Protein AF-A0A0P0N6D9-F1 (afdb_monomer_lite)

Sequence (162 aa):
MKTRSRFYDIFMSLPGSTAKKMLGVTLGMSLPAAPYLVLLAALLVLQNGASRLPYIVLGTVSLWAWASTLGMYIGVKSKEPLTVMRLGNILLVATTVFPPVYYPVTLLPEGTRILAFLLPTVAASHLIAYGPAMYASVATASLLAWLAVCVLILTSIEFVEE

Radius of gyration: 17.95 Å; chains: 1; bounding box: 42×32×53 Å

Secondary structure (DSSP, 8-state):
-----HHHHHHHHSSS-HHHHHHHHHHHHHGGGHHHHHHHHHHHHHHH-GGGHHHHHHHHHHHHHHHHHHHHHHHHH-S-HHHHHHHHHHHHIIIIIIIIIIS-GGGS-GGGHHHHTTSHHHHHHHHHHHTTSSSHHHHHHHHHHHHHHHHHHHHHS-----

Structure (mmCIF, N/CA/C/O backbone):
data_AF-A0A0P0N6D9-F1
#
_entry.id   AF-A0A0P0N6D9-F1
#
loop_
_atom_site.group_PDB
_atom_site.id
_atom_site.type_symbol
_atom_site.label_atom_id
_atom_site.label_alt_id
_atom_site.label_comp_id
_atom_site.label_asym_id
_atom_site.label_entity_id
_atom_site.label_seq_id
_atom_site.pdbx_PDB_ins_code
_atom_site.Cartn_x
_atom_site.Cartn_y
_atom_site.Cartn_z
_atom_site.occupancy
_atom_site.B_iso_or_equiv
_atom_site.auth_seq_id
_atom_site.auth_comp_id
_atom_site.auth_asym_id
_atom_site.auth_atom_id
_atom_site.pdbx_PDB_model_num
ATOM 1 N N . MET A 1 1 ? -23.127 -21.433 20.775 1.00 41.38 1 MET A N 1
ATOM 2 C CA . MET A 1 1 ? -22.101 -20.624 21.473 1.00 41.38 1 MET A CA 1
ATOM 3 C C . MET A 1 1 ? -21.322 -19.828 20.438 1.00 41.38 1 MET A C 1
ATOM 5 O O . MET A 1 1 ? -20.654 -20.442 19.619 1.00 41.38 1 MET A O 1
ATOM 9 N N . LYS A 1 2 ? -21.431 -18.491 20.419 1.00 47.16 2 LYS A N 1
ATOM 10 C CA . LYS A 1 2 ? -20.521 -17.652 19.620 1.00 47.16 2 LYS A CA 1
ATOM 11 C C . LYS A 1 2 ? -19.142 -17.753 20.271 1.00 47.16 2 LYS A C 1
ATOM 13 O O . LYS A 1 2 ? -18.946 -17.217 21.356 1.00 47.16 2 LYS A O 1
ATOM 18 N N . THR A 1 3 ? -18.213 -18.474 19.658 1.00 49.69 3 THR A N 1
ATOM 19 C CA . THR A 1 3 ? -16.807 -18.519 20.073 1.00 49.69 3 THR A CA 1
ATOM 20 C C . THR A 1 3 ? -16.167 -17.159 19.805 1.00 49.69 3 THR A C 1
ATOM 22 O O . THR A 1 3 ? -15.511 -16.940 18.790 1.00 49.69 3 THR A O 1
ATOM 25 N N . ARG A 1 4 ? -16.399 -16.203 20.710 1.00 56.19 4 ARG A N 1
ATOM 26 C CA . ARG A 1 4 ? -15.581 -14.996 20.800 1.00 56.19 4 ARG A CA 1
ATOM 27 C C . ARG A 1 4 ? -14.183 -15.412 21.248 1.00 56.19 4 ARG A C 1
ATOM 29 O O . ARG A 1 4 ? -14.031 -16.252 22.134 1.00 56.19 4 ARG A O 1
ATOM 36 N N . SER A 1 5 ? -13.163 -14.863 20.599 1.00 66.00 5 SER A N 1
ATOM 37 C CA . SER A 1 5 ? -11.779 -15.101 21.001 1.00 66.00 5 SER A CA 1
ATOM 38 C C . SER A 1 5 ? -11.555 -14.514 22.395 1.00 66.00 5 SER A C 1
ATOM 40 O O . SER A 1 5 ? -11.774 -13.321 22.586 1.00 66.00 5 SER A O 1
ATOM 42 N N . ARG A 1 6 ? -11.071 -15.320 23.351 1.00 72.25 6 ARG A N 1
ATOM 43 C CA . ARG A 1 6 ? -10.732 -14.841 24.708 1.00 72.25 6 ARG A CA 1
ATOM 44 C C . ARG A 1 6 ? -9.729 -13.682 24.678 1.00 72.25 6 ARG A C 1
ATOM 46 O O . ARG A 1 6 ? -9.775 -12.807 25.531 1.00 72.25 6 ARG A O 1
ATOM 53 N N . PHE A 1 7 ? -8.865 -13.648 23.661 1.00 69.94 7 PHE A N 1
ATOM 54 C CA . PHE A 1 7 ? -7.937 -12.543 23.421 1.00 69.94 7 PHE A CA 1
ATOM 55 C C . PHE A 1 7 ? -8.657 -11.228 23.114 1.00 69.94 7 PHE A C 1
ATOM 57 O O . PHE A 1 7 ? -8.232 -10.185 23.592 1.00 69.94 7 PHE A O 1
ATOM 64 N N . TYR A 1 8 ? -9.750 -11.271 22.350 1.00 72.56 8 TYR A N 1
ATOM 65 C CA . TYR A 1 8 ? -10.535 -10.078 22.029 1.00 72.56 8 TYR A CA 1
ATOM 66 C C . TYR A 1 8 ? -11.210 -9.501 23.277 1.00 72.56 8 TYR A C 1
ATOM 68 O O . TYR A 1 8 ? -11.219 -8.287 23.456 1.00 72.56 8 TYR A O 1
ATOM 76 N N . ASP A 1 9 ? -11.720 -10.361 24.162 1.00 74.50 9 ASP A N 1
ATOM 77 C CA . ASP A 1 9 ? -12.361 -9.918 25.403 1.00 74.50 9 ASP A CA 1
ATOM 78 C C . ASP A 1 9 ? -11.346 -9.291 26.374 1.00 74.50 9 ASP A C 1
ATOM 80 O O . ASP A 1 9 ? -11.606 -8.220 26.922 1.00 74.50 9 ASP A O 1
ATOM 84 N N . ILE A 1 10 ? -10.148 -9.878 26.501 1.00 78.69 10 ILE A N 1
ATOM 85 C CA . ILE A 1 10 ? -9.037 -9.274 27.259 1.00 78.69 10 ILE A CA 1
ATOM 86 C C . ILE A 1 10 ? -8.653 -7.920 26.650 1.00 78.69 10 ILE A C 1
ATOM 88 O O . ILE A 1 10 ? -8.523 -6.928 27.364 1.00 78.69 10 ILE A O 1
ATOM 92 N N . PHE A 1 11 ? -8.519 -7.848 25.326 1.00 73.69 11 PHE A N 1
ATOM 93 C CA . PHE A 1 11 ? -8.098 -6.630 24.640 1.00 73.69 11 PHE A CA 1
ATOM 94 C C . PHE A 1 11 ? -9.120 -5.493 24.763 1.00 73.69 11 PHE A C 1
ATOM 96 O O . PHE A 1 11 ? -8.748 -4.332 24.931 1.00 73.69 11 PHE A O 1
ATOM 103 N N .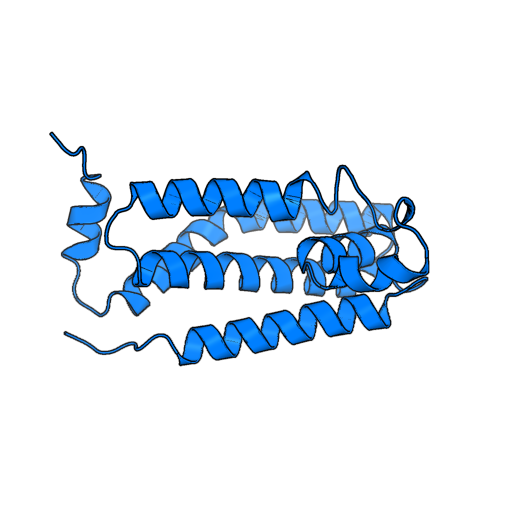 MET A 1 12 ? -10.413 -5.821 24.729 1.00 73.75 12 MET A N 1
ATOM 104 C CA . MET A 1 12 ? -11.476 -4.838 24.931 1.00 73.75 12 MET A CA 1
ATOM 105 C C . MET A 1 12 ? -11.566 -4.359 26.379 1.00 73.75 12 MET A C 1
ATOM 107 O O . MET A 1 12 ? -11.890 -3.191 26.578 1.00 73.75 12 MET A O 1
ATOM 111 N N . SER A 1 13 ? -11.197 -5.196 27.355 1.00 78.81 13 SER A N 1
ATOM 112 C CA . SER A 1 13 ? -11.148 -4.818 28.775 1.00 78.81 13 SER A CA 1
ATOM 113 C C . SER A 1 13 ? -9.989 -3.892 29.161 1.00 78.81 13 SER A C 1
ATOM 115 O O . SER A 1 13 ? -10.014 -3.317 30.246 1.00 78.81 13 SER A O 1
ATOM 117 N N . LEU A 1 14 ? -8.979 -3.722 28.296 1.00 79.31 14 LEU A N 1
ATOM 118 C CA . LEU A 1 14 ? -7.885 -2.782 28.555 1.00 79.31 14 LEU A CA 1
ATOM 119 C C . LEU A 1 14 ? -8.410 -1.335 28.609 1.00 79.31 14 LEU A C 1
ATOM 121 O O . LEU A 1 14 ? -9.362 -1.008 27.904 1.00 79.31 14 LEU A O 1
ATOM 125 N N . PRO A 1 15 ? -7.806 -0.438 29.398 1.00 75.19 15 PRO A N 1
ATOM 126 C CA . PRO A 1 15 ? -8.192 0.970 29.407 1.00 75.19 15 PRO A CA 1
ATOM 127 C C . PRO A 1 15 ? -7.835 1.667 28.082 1.00 75.19 15 PRO A C 1
ATOM 129 O O . PRO A 1 15 ? -6.891 1.278 27.389 1.00 75.19 15 PRO A O 1
ATOM 132 N N . GLY A 1 16 ? -8.584 2.716 27.736 1.00 74.31 16 GLY A N 1
ATOM 133 C CA . GLY A 1 16 ? -8.328 3.574 26.576 1.00 74.31 16 GLY A CA 1
ATOM 134 C C . GLY A 1 16 ? -9.213 3.300 25.356 1.00 74.31 16 GLY A C 1
ATOM 135 O O . GLY A 1 16 ? -9.890 2.272 25.250 1.00 74.31 16 GLY A O 1
ATOM 136 N N . SER A 1 17 ? -9.189 4.245 24.412 1.00 80.56 17 SER A N 1
ATOM 137 C CA . SER A 1 17 ? -10.077 4.233 23.249 1.00 80.56 17 SER A CA 1
ATOM 138 C C . SER A 1 17 ? -9.810 3.056 22.306 1.00 80.56 17 SER A C 1
ATOM 140 O O . SER A 1 17 ? -8.670 2.628 22.085 1.00 80.56 17 SER A O 1
ATOM 142 N N . THR A 1 18 ? -10.879 2.543 21.694 1.00 79.19 18 THR A N 1
ATOM 143 C CA . THR A 1 18 ? -10.830 1.451 20.706 1.00 79.19 18 THR A CA 1
ATOM 144 C C . THR A 1 18 ? -9.864 1.755 19.558 1.00 79.19 18 THR A C 1
ATOM 146 O O . THR A 1 18 ? -9.165 0.862 19.081 1.00 79.19 18 THR A O 1
ATOM 149 N N . ALA A 1 19 ? -9.756 3.021 19.154 1.00 77.94 19 ALA A N 1
ATOM 150 C CA . ALA A 1 19 ? -8.833 3.456 18.114 1.00 77.94 19 ALA A CA 1
ATOM 151 C C . ALA A 1 19 ? -7.355 3.332 18.539 1.00 77.94 19 ALA A C 1
ATOM 153 O O . ALA A 1 19 ? -6.556 2.777 17.785 1.00 77.94 19 ALA A O 1
ATOM 154 N N . LYS A 1 20 ? -6.988 3.752 19.764 1.00 81.12 20 LYS A N 1
ATOM 155 C CA . LYS A 1 20 ? -5.619 3.587 20.305 1.00 81.12 20 LYS A CA 1
ATOM 156 C C . LYS A 1 20 ? -5.229 2.109 20.381 1.00 81.12 20 LYS A C 1
ATOM 158 O O . LYS A 1 20 ? -4.136 1.723 19.969 1.00 81.12 20 LYS A O 1
ATOM 163 N N . LYS A 1 21 ? -6.161 1.276 20.851 1.00 82.94 21 LYS A N 1
ATOM 164 C CA . LYS A 1 21 ? -6.019 -0.183 20.917 1.00 82.94 21 LYS A CA 1
ATOM 165 C C . LYS A 1 21 ? -5.742 -0.781 19.533 1.00 82.94 21 LYS A C 1
ATOM 167 O O . LYS A 1 21 ? -4.757 -1.496 19.36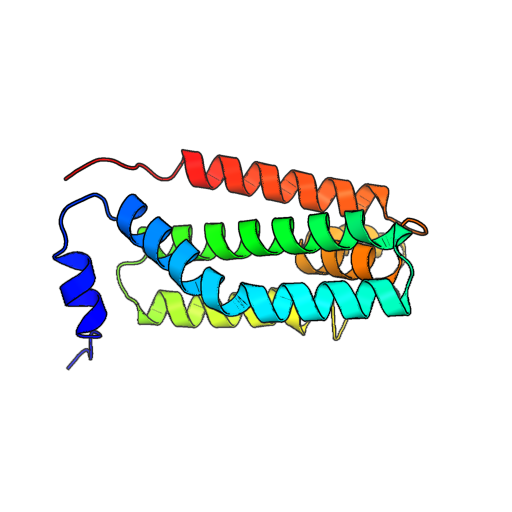1 1.00 82.94 21 LYS A O 1
ATOM 172 N N . MET A 1 22 ? -6.566 -0.461 18.535 1.00 82.12 22 MET A N 1
ATOM 173 C CA . MET A 1 22 ? -6.426 -0.999 17.175 1.00 82.12 22 MET A CA 1
ATOM 174 C C . MET A 1 22 ? -5.164 -0.509 16.457 1.00 82.12 22 MET A C 1
ATOM 176 O O . MET A 1 22 ? -4.548 -1.280 15.720 1.00 82.12 22 MET A O 1
ATOM 180 N N . LEU A 1 23 ? -4.730 0.728 16.708 1.00 84.62 23 LEU A N 1
ATOM 181 C CA . LEU A 1 23 ? -3.451 1.241 16.215 1.00 84.62 23 LEU A CA 1
ATOM 182 C C . LEU A 1 23 ? -2.293 0.393 16.760 1.00 84.62 23 LEU A C 1
ATOM 184 O O . LEU A 1 23 ? -1.460 -0.083 15.988 1.00 84.62 23 LEU A O 1
ATOM 188 N N . GLY A 1 24 ? -2.290 0.126 18.070 1.00 84.31 24 GLY A N 1
ATOM 189 C CA . GLY A 1 24 ? -1.299 -0.740 18.711 1.00 84.31 24 GLY A CA 1
ATOM 190 C C . GLY A 1 24 ? -1.264 -2.151 18.117 1.00 84.31 24 GLY A C 1
ATOM 191 O O . GLY A 1 24 ? -0.184 -2.660 17.821 1.00 84.31 24 GLY A O 1
ATOM 192 N N . VAL A 1 25 ? -2.430 -2.759 17.863 1.00 84.25 25 VAL A N 1
ATOM 193 C CA . VAL A 1 25 ? -2.515 -4.064 17.175 1.00 84.25 25 VAL A CA 1
ATOM 194 C C . VAL A 1 25 ? -1.916 -3.988 15.779 1.00 84.25 25 VAL A C 1
ATOM 196 O O . VAL A 1 25 ? -1.124 -4.847 15.408 1.00 84.25 25 VAL A O 1
ATOM 199 N N . THR A 1 26 ? -2.276 -2.966 15.010 1.00 85.75 26 THR A N 1
ATOM 200 C CA . THR A 1 26 ? -1.860 -2.830 13.611 1.00 85.75 26 THR A CA 1
ATOM 201 C C . THR A 1 26 ? -0.342 -2.677 13.497 1.00 85.75 26 THR A C 1
ATOM 203 O O . THR A 1 26 ? 0.296 -3.369 12.700 1.00 85.75 26 THR A O 1
ATOM 206 N N . LEU A 1 27 ? 0.266 -1.848 14.352 1.00 86.38 27 LEU A N 1
ATOM 207 C CA . LEU A 1 27 ? 1.724 -1.718 14.438 1.00 86.38 27 LEU A CA 1
ATOM 208 C C . LEU A 1 27 ? 2.381 -3.011 14.936 1.00 86.38 27 LEU A C 1
ATOM 210 O O . LEU A 1 27 ? 3.350 -3.482 14.339 1.00 86.38 27 LEU A O 1
ATOM 214 N N . GLY A 1 28 ? 1.832 -3.613 15.993 1.00 86.62 28 GLY A N 1
ATOM 215 C CA . GLY A 1 28 ? 2.359 -4.838 16.592 1.00 86.62 28 GLY A CA 1
ATOM 216 C C . GLY A 1 28 ? 2.329 -6.034 15.641 1.00 86.62 28 GLY A C 1
ATOM 217 O O . GLY A 1 28 ? 3.280 -6.806 15.603 1.00 86.62 28 GLY A O 1
ATOM 218 N N . MET A 1 29 ? 1.284 -6.160 14.820 1.00 84.50 29 MET A N 1
ATOM 219 C CA . MET A 1 29 ? 1.181 -7.198 13.788 1.00 84.50 29 MET A CA 1
ATOM 220 C C . MET A 1 29 ? 2.079 -6.926 12.576 1.00 84.50 29 MET A C 1
ATOM 222 O O . MET A 1 29 ? 2.447 -7.864 11.874 1.00 84.50 29 MET A O 1
ATOM 226 N N . SER A 1 30 ? 2.460 -5.669 12.339 1.00 86.50 30 SER A N 1
ATOM 227 C CA . SER A 1 30 ? 3.358 -5.296 11.239 1.00 86.50 30 SER A CA 1
ATOM 228 C C . SER A 1 30 ? 4.830 -5.561 11.564 1.00 86.50 30 SER A C 1
ATOM 230 O O . SER A 1 30 ? 5.611 -5.863 10.664 1.00 86.50 30 SER A O 1
ATOM 232 N N . LEU A 1 31 ? 5.226 -5.479 12.840 1.00 88.69 31 LEU A N 1
ATOM 233 C CA . LEU A 1 31 ? 6.623 -5.621 13.267 1.00 88.69 31 LEU A CA 1
ATOM 234 C C . LEU A 1 31 ? 7.272 -6.952 12.834 1.00 88.69 31 LEU A C 1
ATOM 236 O O . LEU A 1 31 ? 8.374 -6.916 12.282 1.00 88.69 31 LEU A O 1
ATOM 240 N N . PRO A 1 32 ? 6.610 -8.118 12.996 1.00 90.31 32 PRO A N 1
ATOM 241 C CA . PRO A 1 32 ? 7.153 -9.397 12.544 1.00 90.31 32 PRO A CA 1
ATOM 242 C C . PRO A 1 32 ? 7.374 -9.474 11.030 1.00 90.31 32 PRO A C 1
ATOM 244 O O . PRO A 1 32 ? 8.180 -10.283 10.586 1.00 90.31 32 PRO A O 1
ATOM 247 N N . ALA A 1 33 ? 6.693 -8.642 10.231 1.00 87.31 33 ALA A N 1
ATOM 248 C CA . ALA A 1 33 ? 6.878 -8.600 8.782 1.00 87.31 33 ALA A CA 1
ATOM 249 C C . ALA A 1 33 ? 8.165 -7.859 8.367 1.00 87.31 33 ALA A C 1
ATOM 251 O O . ALA A 1 33 ? 8.665 -8.072 7.262 1.00 87.31 33 ALA A O 1
ATOM 252 N N . ALA A 1 34 ? 8.731 -7.013 9.238 1.00 88.56 34 ALA A N 1
ATOM 253 C CA . ALA A 1 34 ? 9.858 -6.145 8.899 1.00 88.56 34 ALA A CA 1
ATOM 254 C C . ALA A 1 34 ? 11.110 -6.893 8.387 1.00 88.56 34 ALA A C 1
ATOM 256 O O . ALA A 1 34 ? 11.638 -6.480 7.354 1.00 88.56 34 ALA A O 1
ATOM 257 N N . PRO A 1 35 ? 11.575 -8.005 8.998 1.00 92.94 35 PRO A N 1
ATOM 258 C CA . PRO A 1 35 ? 12.734 -8.744 8.489 1.00 92.94 35 PRO A CA 1
ATOM 259 C C . PRO A 1 35 ? 12.515 -9.276 7.068 1.00 92.94 35 PRO A C 1
ATOM 261 O O . PRO A 1 35 ? 13.411 -9.208 6.228 1.00 92.94 35 PRO A O 1
ATOM 264 N N . TYR A 1 36 ? 11.301 -9.753 6.778 1.00 92.38 36 TYR A N 1
ATOM 265 C CA . TYR A 1 36 ? 10.928 -10.248 5.453 1.00 92.38 36 TYR A CA 1
ATOM 266 C C . TYR A 1 36 ? 10.887 -9.121 4.421 1.00 92.38 36 TYR A C 1
ATOM 268 O O . TYR A 1 36 ? 11.344 -9.309 3.296 1.00 92.38 36 TYR A O 1
ATOM 276 N N . LEU A 1 37 ? 10.393 -7.939 4.805 1.00 91.00 37 LEU A N 1
ATOM 277 C CA . LEU A 1 37 ? 10.391 -6.756 3.943 1.00 91.00 37 LEU A CA 1
ATOM 278 C C . LEU A 1 37 ? 11.809 -6.273 3.632 1.00 91.00 37 LEU A C 1
ATOM 280 O O . LEU A 1 37 ? 12.091 -5.945 2.483 1.00 91.00 37 LEU A O 1
ATOM 284 N N . VAL A 1 38 ? 12.708 -6.268 4.621 1.00 93.06 38 VAL A N 1
ATOM 285 C CA . VAL A 1 38 ? 14.120 -5.907 4.416 1.00 93.06 38 VAL A CA 1
ATOM 286 C C . VAL A 1 38 ? 14.783 -6.878 3.444 1.00 93.06 38 VAL A C 1
ATOM 288 O O . VAL A 1 38 ? 15.426 -6.444 2.489 1.00 93.06 38 VAL A O 1
ATOM 291 N N . LEU A 1 39 ? 14.586 -8.184 3.642 1.00 95.38 39 LEU A N 1
ATOM 292 C CA . LEU A 1 39 ? 15.125 -9.204 2.746 1.00 95.38 39 LEU A CA 1
ATOM 293 C C . LEU A 1 39 ? 14.568 -9.059 1.323 1.00 95.38 39 LEU A C 1
ATOM 295 O O . LEU A 1 39 ? 15.332 -9.062 0.361 1.00 95.38 39 LEU A O 1
ATOM 299 N N . LEU A 1 40 ? 13.252 -8.886 1.181 1.00 92.12 40 LEU A N 1
ATOM 300 C CA . LEU A 1 40 ? 12.603 -8.698 -0.116 1.00 92.12 40 LEU A CA 1
ATOM 301 C C . LEU A 1 40 ? 13.117 -7.442 -0.830 1.00 92.12 40 LEU A C 1
ATOM 303 O O . LEU A 1 40 ? 13.449 -7.499 -2.012 1.00 92.12 40 LEU A O 1
ATOM 307 N N . ALA A 1 41 ? 13.222 -6.319 -0.118 1.00 92.00 41 ALA A N 1
ATOM 308 C CA . ALA A 1 41 ? 13.752 -5.079 -0.670 1.00 92.00 41 ALA A CA 1
ATOM 309 C C . ALA A 1 41 ? 15.207 -5.249 -1.130 1.00 92.00 41 ALA A C 1
ATOM 311 O O . ALA A 1 41 ? 15.551 -4.810 -2.228 1.00 92.00 41 ALA A O 1
ATOM 312 N N . ALA A 1 42 ? 16.041 -5.937 -0.343 1.00 94.00 42 ALA A N 1
ATOM 313 C CA . ALA A 1 42 ? 17.419 -6.237 -0.715 1.00 94.00 42 ALA A CA 1
ATOM 314 C C . ALA A 1 42 ? 17.491 -7.086 -1.993 1.00 94.00 42 ALA A C 1
ATOM 316 O O . ALA A 1 42 ? 18.230 -6.739 -2.912 1.00 94.00 42 ALA A O 1
ATOM 317 N N . LEU A 1 43 ? 16.683 -8.147 -2.100 1.00 94.25 43 LEU A N 1
ATOM 318 C CA . LEU A 1 43 ? 16.628 -8.993 -3.297 1.00 94.25 43 LEU A CA 1
ATOM 319 C C . LEU A 1 43 ? 16.194 -8.209 -4.541 1.00 94.25 43 LEU A C 1
ATOM 321 O O . LEU A 1 43 ? 16.814 -8.331 -5.597 1.00 94.25 43 LEU A O 1
ATOM 325 N N . LEU A 1 44 ? 15.170 -7.362 -4.417 1.00 91.12 44 LEU A N 1
ATOM 326 C CA . LEU A 1 44 ? 14.686 -6.537 -5.525 1.00 91.12 44 LEU A CA 1
ATOM 327 C C . LEU A 1 44 ? 15.729 -5.510 -5.979 1.00 91.12 44 LEU A C 1
ATOM 329 O O . LEU A 1 44 ? 15.869 -5.285 -7.183 1.00 91.12 44 LEU A O 1
ATOM 333 N N . VAL A 1 45 ? 16.476 -4.917 -5.043 1.00 93.00 45 VAL A N 1
ATOM 334 C CA . VAL A 1 45 ? 17.584 -3.996 -5.340 1.00 93.00 45 VAL A CA 1
ATOM 335 C C . VAL A 1 45 ? 18.753 -4.726 -5.998 1.00 93.00 45 VAL A C 1
ATOM 337 O O . VAL A 1 45 ? 19.307 -4.213 -6.967 1.00 93.00 45 VAL A O 1
ATOM 340 N N . LEU A 1 46 ? 19.114 -5.921 -5.528 1.00 94.00 46 LEU A N 1
ATOM 341 C CA . LEU A 1 46 ? 20.171 -6.730 -6.142 1.00 94.00 46 LEU A CA 1
ATOM 342 C C . LEU A 1 46 ? 19.818 -7.128 -7.579 1.00 94.00 46 LEU A C 1
ATOM 344 O O . LEU A 1 46 ? 20.678 -7.093 -8.453 1.00 94.00 46 LEU A O 1
ATOM 348 N N . GLN A 1 47 ? 18.554 -7.467 -7.833 1.00 90.50 47 GLN A N 1
ATOM 349 C CA . GLN A 1 47 ? 18.093 -7.868 -9.160 1.00 90.50 47 GLN A CA 1
ATOM 350 C C . GLN A 1 47 ? 17.978 -6.686 -10.133 1.00 90.50 47 GLN A C 1
ATOM 352 O O . GLN A 1 47 ? 18.254 -6.836 -11.320 1.00 90.50 47 GLN A O 1
ATOM 357 N N . ASN A 1 48 ? 17.531 -5.524 -9.654 1.00 87.19 48 ASN A N 1
ATOM 358 C CA . ASN A 1 48 ? 17.090 -4.434 -10.526 1.00 87.19 48 ASN A CA 1
ATOM 359 C C . ASN A 1 48 ? 17.896 -3.131 -10.396 1.00 87.19 48 ASN A C 1
ATOM 361 O O . ASN A 1 48 ? 17.621 -2.167 -11.113 1.00 87.19 48 ASN A O 1
ATOM 365 N N . GLY A 1 49 ? 18.870 -3.094 -9.489 1.00 88.94 49 GLY A N 1
ATOM 366 C CA . GLY A 1 49 ? 19.700 -1.934 -9.186 1.00 88.94 49 GLY A CA 1
ATOM 367 C C . GLY A 1 49 ? 19.129 -1.022 -8.094 1.00 88.94 49 GLY A C 1
ATOM 368 O O . GLY A 1 49 ? 17.919 -0.923 -7.872 1.00 88.94 49 GLY A O 1
ATOM 369 N N . ALA A 1 50 ? 20.028 -0.287 -7.432 1.00 89.69 50 ALA A N 1
ATOM 370 C CA . ALA A 1 50 ? 19.696 0.651 -6.352 1.00 89.69 50 ALA A CA 1
ATOM 371 C C . ALA A 1 50 ? 18.803 1.823 -6.797 1.00 89.69 50 ALA A C 1
ATOM 373 O O . ALA A 1 50 ? 18.104 2.410 -5.974 1.00 89.69 50 ALA A O 1
ATOM 374 N N . SER A 1 51 ? 18.752 2.123 -8.098 1.00 88.31 51 SER A N 1
ATOM 375 C CA . SER A 1 51 ? 17.848 3.130 -8.668 1.00 88.31 51 SER A CA 1
ATOM 376 C C . SER A 1 51 ? 16.365 2.811 -8.442 1.00 88.31 51 SER A C 1
ATOM 378 O O . SER A 1 51 ? 15.538 3.719 -8.496 1.00 88.31 51 SER A O 1
ATOM 380 N N . ARG A 1 52 ? 16.011 1.549 -8.147 1.00 86.88 52 ARG A N 1
ATOM 381 C CA . ARG A 1 52 ? 14.628 1.146 -7.841 1.00 86.88 52 ARG A CA 1
ATOM 382 C C . ARG A 1 52 ? 14.223 1.302 -6.381 1.00 86.88 52 ARG A C 1
ATOM 384 O O . ARG A 1 52 ? 13.037 1.184 -6.075 1.00 86.88 52 ARG A O 1
ATOM 391 N N . LEU A 1 53 ? 15.165 1.602 -5.489 1.00 91.06 53 LEU A N 1
ATOM 392 C CA . LEU A 1 53 ? 14.896 1.728 -4.059 1.00 91.06 53 LEU A CA 1
ATOM 393 C C . LEU A 1 53 ? 13.753 2.715 -3.736 1.00 91.06 53 LEU A C 1
ATOM 395 O O . LEU A 1 53 ? 12.881 2.335 -2.955 1.00 91.06 53 LEU A O 1
ATOM 399 N N . PRO A 1 54 ? 13.657 3.914 -4.353 1.00 91.44 54 PRO A N 1
ATOM 400 C CA . PRO A 1 54 ? 12.563 4.844 -4.064 1.00 91.44 54 PRO A CA 1
ATOM 401 C C . PRO A 1 54 ? 11.180 4.261 -4.376 1.00 91.44 54 PRO A C 1
ATOM 403 O O . PRO A 1 54 ? 10.244 4.453 -3.605 1.00 91.44 54 PRO A O 1
ATOM 406 N N . TYR A 1 55 ? 11.051 3.502 -5.468 1.00 91.88 55 TYR A N 1
ATOM 407 C CA . TYR A 1 55 ? 9.788 2.877 -5.870 1.00 91.88 55 TYR A CA 1
ATOM 408 C C . TYR A 1 55 ? 9.407 1.708 -4.963 1.00 91.88 55 TYR A C 1
ATOM 410 O O . TYR A 1 55 ? 8.233 1.547 -4.635 1.00 91.88 55 TYR A O 1
ATOM 418 N N . ILE A 1 56 ? 10.395 0.926 -4.517 1.00 92.38 56 ILE A N 1
ATOM 419 C CA . ILE A 1 56 ? 10.193 -0.158 -3.548 1.00 92.38 56 ILE A CA 1
ATOM 420 C C . ILE A 1 56 ? 9.700 0.413 -2.220 1.00 92.38 56 ILE A C 1
ATOM 422 O O . ILE A 1 56 ? 8.706 -0.070 -1.678 1.00 92.38 56 ILE A O 1
ATOM 426 N N . VAL A 1 57 ? 10.355 1.464 -1.721 1.00 93.12 57 VAL A N 1
ATOM 427 C CA . VAL A 1 57 ? 9.966 2.132 -0.475 1.00 93.12 57 VAL A CA 1
ATOM 428 C C . VAL A 1 57 ? 8.572 2.740 -0.612 1.00 93.12 57 VAL A C 1
ATOM 430 O O . VAL A 1 57 ? 7.704 2.442 0.204 1.00 93.12 57 VAL A O 1
ATOM 433 N N . LEU A 1 58 ? 8.322 3.524 -1.666 1.00 93.31 58 LEU A N 1
ATOM 434 C CA . LEU A 1 58 ? 7.025 4.162 -1.890 1.00 93.31 58 LEU A CA 1
ATOM 435 C C . LEU A 1 58 ? 5.896 3.133 -2.009 1.00 93.31 58 LEU A C 1
ATOM 437 O O . LEU A 1 58 ? 4.874 3.272 -1.340 1.00 93.31 58 LEU A O 1
ATOM 441 N N . GLY A 1 59 ? 6.077 2.097 -2.831 1.00 92.88 59 GLY A N 1
ATOM 442 C CA . GLY A 1 59 ? 5.089 1.038 -3.019 1.00 92.88 59 GLY A CA 1
ATOM 443 C C . GLY A 1 59 ? 4.796 0.300 -1.716 1.00 92.88 59 GLY A C 1
ATOM 444 O O . GLY A 1 59 ? 3.637 0.171 -1.329 1.00 92.88 59 GLY A O 1
ATOM 445 N N . THR A 1 60 ? 5.839 -0.108 -0.992 1.00 92.12 60 THR A N 1
ATOM 446 C CA . THR A 1 60 ? 5.695 -0.849 0.271 1.00 92.12 60 THR A CA 1
ATOM 447 C C . THR A 1 60 ? 4.999 -0.012 1.340 1.00 92.12 60 THR A C 1
ATOM 449 O O . THR A 1 60 ? 4.031 -0.476 1.939 1.00 92.12 60 THR A O 1
ATOM 452 N N . VAL A 1 61 ? 5.436 1.234 1.555 1.00 92.56 61 VAL A N 1
ATOM 453 C CA . VAL A 1 61 ? 4.841 2.133 2.558 1.00 92.56 61 VAL A CA 1
ATOM 454 C C . VAL A 1 61 ? 3.390 2.455 2.210 1.00 92.56 61 VAL A C 1
ATOM 456 O O . VAL A 1 61 ? 2.537 2.430 3.094 1.00 92.56 61 VAL A O 1
ATOM 459 N N . SER A 1 62 ? 3.086 2.696 0.932 1.00 93.44 62 SER A N 1
ATOM 460 C CA . SER A 1 62 ? 1.720 3.003 0.489 1.00 93.44 62 SER A CA 1
ATOM 461 C C . SER A 1 62 ? 0.774 1.823 0.688 1.00 93.44 62 SER A C 1
ATOM 463 O O . SER A 1 62 ? -0.323 1.999 1.214 1.00 93.44 62 SER A O 1
ATOM 465 N N . LEU A 1 63 ? 1.202 0.610 0.322 1.00 92.44 63 LEU A N 1
ATOM 466 C CA . LEU A 1 63 ? 0.403 -0.599 0.529 1.00 92.44 63 LEU A CA 1
ATOM 467 C C . LEU A 1 63 ? 0.225 -0.925 2.007 1.00 92.44 63 LEU A C 1
ATOM 469 O O . LEU A 1 63 ? -0.874 -1.291 2.420 1.00 92.44 63 LEU A O 1
ATOM 473 N N . TRP A 1 64 ? 1.284 -0.768 2.801 1.00 92.06 64 TRP A N 1
ATOM 474 C CA . TRP A 1 64 ? 1.216 -0.961 4.240 1.00 92.06 64 TRP A CA 1
ATOM 475 C C . TRP A 1 64 ? 0.234 0.018 4.886 1.00 92.06 64 TRP A C 1
ATOM 477 O O . TRP A 1 64 ? -0.641 -0.418 5.632 1.00 92.06 64 TRP A O 1
ATOM 487 N N . ALA A 1 65 ? 0.329 1.310 4.564 1.00 92.44 65 ALA A N 1
ATOM 488 C CA . ALA A 1 65 ? -0.574 2.333 5.081 1.00 92.44 65 ALA A CA 1
ATOM 489 C C . ALA A 1 65 ? -2.025 2.057 4.663 1.00 92.44 65 ALA A C 1
ATOM 491 O O . ALA A 1 65 ? -2.919 2.086 5.503 1.00 92.44 65 ALA A O 1
ATOM 492 N N . TRP A 1 66 ? -2.256 1.709 3.396 1.00 92.25 66 TRP A N 1
ATOM 493 C CA . TRP A 1 66 ? -3.587 1.378 2.891 1.00 92.25 66 TRP A CA 1
ATOM 494 C C . TRP A 1 66 ? -4.200 0.163 3.593 1.00 92.25 66 TRP A C 1
ATOM 496 O O . TRP A 1 66 ? -5.310 0.253 4.120 1.00 92.25 66 TRP A O 1
ATOM 506 N N . ALA A 1 67 ? -3.473 -0.954 3.663 1.00 89.38 67 ALA A N 1
ATOM 507 C CA . ALA A 1 67 ? -3.960 -2.173 4.302 1.00 89.38 67 ALA A CA 1
ATOM 508 C C . ALA A 1 67 ? -4.191 -1.972 5.808 1.00 89.38 67 ALA A C 1
ATOM 510 O O . ALA A 1 67 ? -5.210 -2.411 6.344 1.00 89.38 67 ALA A O 1
ATOM 511 N N . SER A 1 68 ? -3.276 -1.263 6.473 1.00 89.69 68 SER A N 1
ATOM 512 C CA . SER A 1 68 ? -3.352 -0.937 7.900 1.00 89.69 68 SER A CA 1
ATOM 513 C C . SER A 1 68 ? -4.552 -0.052 8.213 1.00 89.69 68 SER A C 1
ATOM 515 O O . SER A 1 68 ? -5.348 -0.381 9.089 1.00 89.69 68 SER A O 1
ATOM 517 N N . THR A 1 69 ? -4.733 1.041 7.470 1.00 90.44 69 THR A N 1
ATOM 518 C CA . THR A 1 69 ? -5.846 1.971 7.681 1.00 90.44 69 THR A CA 1
ATOM 519 C C . THR A 1 69 ? -7.186 1.315 7.379 1.00 90.44 69 THR A C 1
ATOM 521 O O . THR A 1 69 ? -8.133 1.489 8.143 1.00 90.44 69 THR A O 1
ATOM 524 N N . LEU A 1 70 ? -7.277 0.515 6.314 1.00 88.31 70 LEU A N 1
ATOM 525 C CA . LEU A 1 70 ? -8.505 -0.200 5.973 1.00 88.31 70 LEU A CA 1
ATOM 526 C C . LEU A 1 70 ? -8.853 -1.257 7.030 1.00 88.31 70 LEU A C 1
ATOM 528 O O . LEU A 1 70 ? -9.996 -1.321 7.486 1.00 88.31 70 LEU A O 1
ATOM 532 N N . GLY A 1 71 ? -7.867 -2.045 7.466 1.00 85.56 71 GLY A N 1
ATOM 533 C CA . GLY A 1 71 ? -8.032 -3.022 8.541 1.00 85.56 71 GLY A CA 1
ATOM 534 C C . GLY A 1 71 ? -8.454 -2.366 9.856 1.00 85.56 71 GLY A C 1
ATOM 535 O O . GLY A 1 71 ? -9.402 -2.824 10.497 1.00 85.56 71 GLY A O 1
ATOM 536 N N . MET A 1 72 ? -7.818 -1.249 10.218 1.00 86.38 72 MET A N 1
ATOM 537 C CA . MET A 1 72 ? -8.165 -0.467 11.404 1.00 86.38 72 MET A CA 1
ATOM 538 C C . MET A 1 72 ? -9.581 0.108 11.305 1.00 86.38 72 MET A C 1
ATOM 540 O O . MET A 1 72 ? -10.357 -0.025 12.246 1.00 86.38 72 MET A O 1
ATOM 544 N N . TYR A 1 73 ? -9.954 0.689 10.165 1.00 87.06 73 TYR A N 1
ATOM 545 C CA . TYR A 1 73 ? -11.285 1.253 9.941 1.00 87.06 73 TYR A CA 1
ATOM 546 C C . TYR A 1 73 ? -12.387 0.195 10.086 1.00 87.06 73 TYR A C 1
ATOM 548 O O . TYR A 1 73 ? -13.353 0.391 10.830 1.00 87.06 73 TYR A O 1
ATOM 556 N N . ILE A 1 74 ? -12.216 -0.961 9.436 1.00 84.75 74 ILE A N 1
ATOM 557 C CA . ILE A 1 74 ? -13.159 -2.082 9.537 1.00 84.75 74 ILE A CA 1
ATOM 558 C C . ILE A 1 74 ? -13.205 -2.608 10.976 1.00 84.75 74 ILE A C 1
ATOM 560 O O . ILE A 1 74 ? -14.294 -2.882 11.481 1.00 84.75 74 ILE A O 1
ATOM 564 N N . GLY A 1 75 ? -12.053 -2.717 11.645 1.00 81.25 75 GLY A N 1
ATOM 565 C CA . GLY A 1 75 ? -11.938 -3.194 13.024 1.00 81.25 75 GLY A CA 1
ATOM 566 C C . GLY A 1 75 ? -12.580 -2.269 14.059 1.00 81.25 75 GLY A C 1
ATOM 567 O O . GLY A 1 75 ? -13.194 -2.755 15.004 1.00 81.25 75 GLY A O 1
ATOM 568 N N . VAL A 1 76 ? -12.494 -0.949 13.870 1.00 82.62 76 VAL A N 1
ATOM 569 C CA . VAL A 1 76 ? -13.138 0.045 14.744 1.00 82.62 76 VAL A CA 1
ATOM 570 C C . VAL A 1 76 ? -14.655 0.065 14.534 1.00 82.62 76 VAL A C 1
ATOM 572 O O . VAL A 1 76 ? -15.407 0.168 15.501 1.00 82.62 76 VAL A O 1
ATOM 575 N N . LYS A 1 77 ? -15.135 -0.043 13.288 1.00 81.88 77 LYS A N 1
ATOM 576 C CA . LYS A 1 77 ? -16.575 0.043 12.977 1.00 81.88 77 LYS A CA 1
ATOM 577 C C . LYS A 1 77 ? -17.327 -1.283 13.138 1.00 81.88 77 LYS A C 1
ATOM 579 O O . LYS A 1 77 ? -18.535 -1.268 13.377 1.00 81.88 77 LYS A O 1
ATOM 584 N N . SER A 1 78 ? -16.658 -2.429 13.023 1.00 79.12 78 SER A N 1
ATOM 585 C CA . SER A 1 78 ? -17.303 -3.744 13.128 1.00 79.12 78 SER A CA 1
ATOM 586 C C . SER A 1 78 ? -17.286 -4.289 14.552 1.00 79.12 78 SER A C 1
ATOM 588 O O . SER A 1 78 ? -16.236 -4.498 15.149 1.00 79.12 78 SER A O 1
ATOM 590 N N . LYS A 1 79 ? -18.467 -4.649 15.064 1.00 70.44 79 LYS A N 1
ATOM 591 C CA . LYS A 1 79 ? -18.627 -5.281 16.389 1.00 70.44 79 LYS A CA 1
ATOM 592 C C . LYS A 1 79 ? -18.352 -6.792 16.393 1.00 70.44 79 LYS A C 1
ATOM 594 O O . LYS A 1 79 ? -18.293 -7.406 17.459 1.00 70.44 79 LYS A O 1
ATOM 599 N N . GLU A 1 80 ? -18.227 -7.409 15.216 1.00 78.56 80 GLU A N 1
ATOM 600 C CA . GLU A 1 80 ? -18.099 -8.860 15.059 1.00 78.56 80 GLU A CA 1
ATOM 601 C C . GLU A 1 80 ? -16.769 -9.247 14.382 1.00 78.56 80 GLU A C 1
ATOM 603 O O . GLU A 1 80 ? -16.594 -8.987 13.188 1.00 78.56 80 GLU A O 1
ATOM 608 N N . PRO A 1 81 ? -15.843 -9.915 15.102 1.00 75.00 81 PRO A N 1
ATOM 609 C CA . PRO A 1 81 ? -14.525 -10.286 14.575 1.00 75.00 81 PRO A CA 1
ATOM 610 C C . PRO A 1 81 ? -14.574 -11.162 13.316 1.00 75.00 81 PRO A C 1
ATOM 612 O O . PRO A 1 81 ? -13.750 -11.011 12.418 1.00 75.00 81 PRO A O 1
ATOM 615 N N . LEU A 1 82 ? -15.567 -12.053 13.213 1.00 79.62 82 LEU A N 1
ATOM 616 C CA . LEU A 1 82 ? -15.753 -12.907 12.035 1.00 79.62 82 LEU A CA 1
ATOM 617 C C . LEU A 1 82 ? -16.037 -12.092 10.768 1.00 79.62 82 LEU A C 1
ATOM 619 O O . LEU A 1 82 ? -15.565 -12.452 9.692 1.00 79.62 82 LEU A O 1
ATOM 623 N N . THR A 1 83 ? -16.779 -10.991 10.889 1.00 82.19 83 THR A N 1
ATOM 624 C CA . THR A 1 83 ? -17.076 -10.095 9.766 1.00 82.19 83 THR A CA 1
ATOM 625 C C . THR A 1 83 ? -15.815 -9.374 9.305 1.00 82.19 83 THR A C 1
ATOM 627 O O . THR A 1 83 ? -15.549 -9.337 8.106 1.00 82.19 83 THR A O 1
ATOM 630 N N . VAL A 1 84 ? -14.994 -8.895 10.248 1.00 81.44 84 VAL A N 1
ATOM 631 C CA . VAL A 1 84 ? -13.690 -8.274 9.955 1.00 81.44 84 VAL A CA 1
ATOM 632 C C . VAL A 1 84 ? -12.791 -9.245 9.190 1.00 81.44 84 VAL A C 1
ATOM 634 O O . VAL A 1 84 ? -12.255 -8.891 8.145 1.00 81.44 84 VAL A O 1
ATOM 637 N N . MET A 1 85 ? -12.680 -10.492 9.661 1.00 81.62 85 MET A N 1
ATOM 638 C CA . MET A 1 85 ? -11.860 -11.514 9.003 1.00 81.62 85 MET A CA 1
ATOM 639 C C . MET A 1 85 ? -12.355 -11.846 7.590 1.00 81.62 85 MET A C 1
ATOM 641 O O . MET A 1 85 ? -11.558 -11.926 6.657 1.00 81.62 85 MET A O 1
ATOM 645 N N . ARG A 1 86 ? -13.669 -12.030 7.408 1.00 85.81 86 ARG A N 1
ATOM 646 C CA . ARG A 1 86 ? -14.252 -12.351 6.094 1.00 85.81 86 ARG A CA 1
ATOM 647 C C . ARG A 1 86 ? -14.061 -11.212 5.098 1.00 85.81 86 ARG A C 1
ATOM 649 O O . ARG A 1 86 ? -13.627 -11.467 3.979 1.00 85.81 86 ARG A O 1
ATOM 656 N N . LEU A 1 87 ? -14.345 -9.975 5.509 1.00 86.44 87 LEU A N 1
ATOM 657 C CA . LEU A 1 87 ? -14.120 -8.795 4.675 1.00 86.44 87 LEU A CA 1
ATOM 658 C C . LEU A 1 87 ? -12.640 -8.637 4.331 1.00 86.44 87 LEU A C 1
ATOM 660 O O . LEU A 1 87 ? -12.320 -8.412 3.168 1.00 86.44 87 LEU A O 1
ATOM 664 N N . GLY A 1 88 ? -11.744 -8.832 5.302 1.00 84.12 88 GLY A N 1
ATOM 665 C CA . GLY A 1 88 ? -10.299 -8.802 5.080 1.00 84.12 88 GLY A CA 1
ATOM 666 C C . GLY A 1 88 ? -9.850 -9.798 4.009 1.00 84.12 88 GLY A C 1
ATOM 667 O O . GLY A 1 88 ? -9.130 -9.421 3.090 1.00 84.12 88 GLY A O 1
ATOM 668 N N . ASN A 1 89 ? -10.341 -11.039 4.061 1.00 85.62 89 ASN A N 1
ATOM 669 C CA . ASN A 1 89 ? -10.017 -12.057 3.058 1.00 85.62 89 ASN A CA 1
ATOM 670 C C . ASN A 1 89 ? -10.550 -11.704 1.662 1.00 85.62 89 ASN A C 1
ATOM 672 O O . ASN A 1 89 ? -9.837 -11.878 0.675 1.00 85.62 89 ASN A O 1
ATOM 676 N N . ILE A 1 90 ? -11.784 -11.197 1.567 1.00 88.25 90 ILE A N 1
ATOM 677 C CA . ILE A 1 90 ? -12.368 -10.772 0.286 1.00 88.25 90 ILE A CA 1
ATOM 678 C C . ILE A 1 90 ? -11.551 -9.624 -0.307 1.00 88.25 90 ILE A C 1
ATOM 680 O O . ILE A 1 90 ? -11.187 -9.675 -1.479 1.00 88.25 90 ILE A O 1
ATOM 684 N N . LEU A 1 91 ? -11.231 -8.613 0.504 1.00 86.12 91 LEU A N 1
ATOM 685 C CA . LEU A 1 91 ? -10.433 -7.463 0.083 1.00 86.12 91 LEU A CA 1
ATOM 686 C C . LEU A 1 91 ? -9.038 -7.887 -0.367 1.00 86.12 91 LEU A C 1
ATOM 688 O O . LEU A 1 91 ? -8.578 -7.428 -1.411 1.00 86.12 91 LEU A O 1
ATOM 692 N N . LEU A 1 92 ? -8.395 -8.792 0.374 1.00 82.44 92 LEU A N 1
ATOM 693 C CA . LEU A 1 92 ? -7.102 -9.356 0.005 1.00 82.44 92 LEU A CA 1
ATOM 694 C C . LEU A 1 92 ? -7.177 -9.982 -1.390 1.00 82.44 92 LEU A C 1
ATOM 696 O O . LEU A 1 92 ? -6.486 -9.531 -2.293 1.00 82.44 92 LEU A O 1
ATOM 700 N N . VAL A 1 93 ? -8.066 -10.952 -1.604 1.00 83.38 93 VAL A N 1
ATOM 701 C CA . VA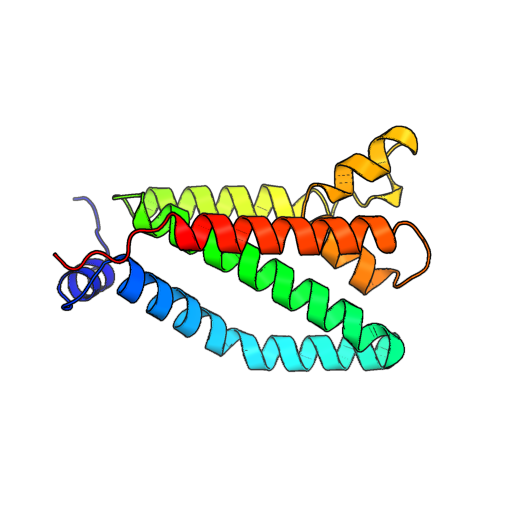L A 1 93 ? -8.174 -11.649 -2.897 1.00 83.38 93 VAL A CA 1
ATOM 702 C C . VAL A 1 93 ? -8.532 -10.684 -4.033 1.00 83.38 93 VAL A C 1
ATOM 704 O O . VAL A 1 93 ? -7.901 -10.705 -5.091 1.00 83.38 93 VAL A O 1
ATOM 707 N N . ALA A 1 94 ? -9.510 -9.805 -3.814 1.00 84.94 94 ALA A N 1
ATOM 708 C CA . ALA A 1 94 ? -9.987 -8.874 -4.831 1.00 84.94 94 ALA A CA 1
ATOM 709 C C . ALA A 1 94 ? -8.919 -7.862 -5.266 1.00 84.94 94 ALA A C 1
ATOM 711 O O . ALA A 1 94 ? -8.921 -7.440 -6.419 1.00 84.94 94 ALA A O 1
ATOM 712 N N . THR A 1 95 ? -8.014 -7.471 -4.365 1.00 82.00 95 THR A N 1
ATOM 713 C CA . THR A 1 95 ? -7.042 -6.401 -4.637 1.00 82.00 95 THR A CA 1
ATOM 714 C C . THR A 1 95 ? -5.634 -6.907 -4.912 1.00 82.00 95 THR A C 1
ATOM 716 O O . THR A 1 95 ? -4.933 -6.286 -5.706 1.00 82.00 95 THR A O 1
ATOM 719 N N . THR A 1 96 ? -5.199 -8.024 -4.328 1.00 79.31 96 THR A N 1
ATOM 720 C CA . THR A 1 96 ? -3.818 -8.518 -4.473 1.00 79.31 96 THR A CA 1
ATOM 721 C C . THR A 1 96 ? -3.691 -9.693 -5.428 1.00 79.31 96 THR A C 1
ATOM 723 O O . THR A 1 96 ? -2.650 -9.838 -6.058 1.00 79.31 96 THR A O 1
ATOM 726 N N . VAL A 1 97 ? -4.728 -10.520 -5.570 1.00 75.81 97 VAL A N 1
ATOM 727 C CA . VAL A 1 97 ? -4.646 -11.739 -6.382 1.00 75.81 97 VAL A CA 1
ATOM 728 C C . VAL A 1 97 ? -5.053 -11.439 -7.820 1.00 75.81 97 VAL A C 1
ATOM 730 O O . VAL A 1 97 ? -4.256 -11.605 -8.739 1.00 75.81 97 VAL A O 1
ATOM 733 N N . PHE A 1 98 ? -6.268 -10.943 -8.046 1.00 76.44 98 PHE A N 1
ATOM 734 C CA . PHE A 1 98 ? -6.737 -10.713 -9.416 1.00 76.44 98 PHE A CA 1
ATOM 735 C C . PHE A 1 98 ? -5.983 -9.598 -10.157 1.00 76.44 98 PHE A C 1
ATOM 737 O O . PHE A 1 98 ? -5.471 -9.871 -11.243 1.00 76.44 98 PHE A O 1
ATOM 744 N N . PRO A 1 99 ? -5.873 -8.370 -9.620 1.00 73.69 99 PRO A N 1
ATOM 745 C CA . PRO A 1 99 ? -5.474 -7.225 -10.436 1.00 73.69 99 PRO A CA 1
ATOM 746 C C . PRO A 1 99 ? -3.974 -7.151 -10.766 1.00 73.69 99 PRO A C 1
ATOM 748 O O . PRO A 1 99 ? -3.651 -6.851 -11.909 1.00 73.69 99 PRO A O 1
ATOM 751 N N . PRO A 1 100 ? -3.027 -7.409 -9.839 1.00 69.62 100 PRO A N 1
ATOM 752 C CA . PRO A 1 100 ? -1.610 -7.322 -10.177 1.00 69.62 100 PRO A CA 1
ATOM 753 C C . PRO A 1 100 ? -1.006 -8.662 -10.626 1.00 69.62 100 PRO A C 1
ATOM 755 O O . PRO A 1 100 ? -0.042 -8.643 -11.386 1.00 69.62 100 PRO A O 1
ATOM 758 N N . VAL A 1 101 ? -1.539 -9.813 -10.183 1.00 73.75 101 VAL A N 1
ATOM 759 C CA . VAL A 1 101 ? -0.940 -11.133 -10.473 1.00 73.75 101 VAL A CA 1
ATOM 760 C C . VAL A 1 101 ? -1.574 -11.794 -11.696 1.00 73.75 101 VAL A C 1
ATOM 762 O O . VAL A 1 101 ? -0.852 -12.192 -12.605 1.00 73.75 101 VAL A O 1
ATOM 765 N N . TYR A 1 102 ? -2.906 -11.905 -11.745 1.00 76.44 102 TYR A N 1
ATOM 766 C CA . TYR A 1 102 ? -3.590 -12.617 -12.836 1.00 76.44 102 TYR A CA 1
ATOM 767 C C . TYR A 1 102 ? -3.995 -11.725 -14.019 1.00 76.44 102 TYR A C 1
ATOM 769 O O . TYR A 1 102 ? -4.022 -12.207 -15.148 1.00 76.44 102 TYR A O 1
ATOM 777 N N . TYR A 1 103 ? -4.278 -10.440 -13.787 1.00 74.06 103 TYR A N 1
ATOM 778 C CA . TYR A 1 103 ? -4.680 -9.477 -14.821 1.00 74.06 103 TYR A CA 1
ATOM 779 C C . TYR A 1 103 ? -3.779 -8.234 -14.848 1.00 74.06 103 TYR A C 1
ATOM 781 O O . TYR A 1 103 ? -4.263 -7.119 -14.642 1.00 74.06 103 TYR A O 1
ATOM 789 N N . PRO A 1 104 ? -2.468 -8.393 -15.118 1.00 75.31 104 PRO A N 1
ATOM 790 C CA . PRO A 1 104 ? -1.550 -7.265 -15.183 1.00 75.31 104 PRO A CA 1
ATOM 791 C C . PRO A 1 104 ? -1.996 -6.225 -16.215 1.00 75.31 104 PRO A C 1
ATOM 793 O O . PRO A 1 104 ? -2.620 -6.542 -17.230 1.00 75.31 104 PRO A O 1
ATOM 796 N N . VAL A 1 105 ? -1.587 -4.972 -15.990 1.00 80.06 105 VAL A N 1
ATOM 797 C CA . VAL A 1 105 ? -1.927 -3.806 -16.830 1.00 80.06 105 VAL A CA 1
ATOM 798 C C . VAL A 1 105 ? -1.626 -4.039 -18.316 1.00 80.06 105 VAL A C 1
ATOM 800 O O . VAL A 1 105 ? -2.314 -3.508 -19.184 1.00 80.06 105 VAL A O 1
ATOM 803 N N . THR A 1 106 ? -0.632 -4.868 -18.630 1.00 80.38 106 THR A N 1
ATOM 804 C CA . THR A 1 106 ? -0.249 -5.223 -20.002 1.00 80.38 106 THR A CA 1
ATOM 805 C C . THR A 1 106 ? -1.338 -5.982 -20.768 1.00 80.38 106 THR A C 1
ATOM 807 O O . THR A 1 106 ? -1.423 -5.819 -21.985 1.00 80.38 106 THR A O 1
ATOM 810 N N . LEU A 1 107 ? -2.194 -6.751 -20.082 1.00 82.25 107 LEU A N 1
ATOM 811 C CA . LEU A 1 107 ? -3.299 -7.506 -20.688 1.00 82.25 107 LEU A CA 1
ATOM 812 C C . LEU A 1 107 ? -4.560 -6.662 -20.919 1.00 82.25 107 LEU A C 1
ATOM 814 O O . LEU A 1 107 ? -5.431 -7.067 -21.686 1.00 82.25 107 LEU A O 1
ATOM 818 N N . LEU A 1 108 ? -4.678 -5.497 -20.274 1.00 83.56 108 LEU A N 1
ATOM 819 C CA . LEU A 1 108 ? -5.832 -4.621 -20.460 1.00 83.56 108 LEU A CA 1
ATOM 820 C C . LEU A 1 108 ? -5.752 -3.854 -21.795 1.00 83.56 108 LEU A C 1
ATOM 822 O O . LEU A 1 108 ? -4.658 -3.434 -22.197 1.00 83.56 108 LEU A O 1
ATOM 826 N N . PRO A 1 109 ? -6.901 -3.592 -22.452 1.00 85.38 109 PRO A N 1
ATOM 827 C CA . PRO A 1 109 ? -6.989 -2.666 -23.580 1.00 85.38 109 PRO A CA 1
ATOM 828 C C . PRO A 1 109 ? -6.438 -1.285 -23.218 1.00 85.38 109 PRO A C 1
ATOM 830 O O . PRO A 1 109 ? -6.709 -0.789 -22.121 1.00 85.38 109 PRO A O 1
ATOM 833 N N . GLU A 1 110 ? -5.724 -0.635 -24.142 1.00 81.31 110 GLU A N 1
ATOM 834 C CA . GLU A 1 110 ? -4.977 0.609 -23.882 1.00 81.31 110 GLU A CA 1
ATOM 835 C C . GLU A 1 110 ? -5.798 1.701 -23.185 1.00 81.31 110 GLU A C 1
ATOM 837 O O . GLU A 1 110 ? -5.329 2.278 -22.204 1.00 81.31 110 GLU A O 1
ATOM 842 N N . GLY A 1 111 ? -7.049 1.918 -23.605 1.00 80.38 111 GLY A N 1
ATOM 843 C CA . GLY A 1 111 ? -7.935 2.921 -23.000 1.00 80.38 111 GLY A CA 1
ATOM 844 C C . GLY A 1 111 ? -8.338 2.628 -21.547 1.00 80.38 111 GLY A C 1
ATOM 845 O O . GLY A 1 111 ? -8.664 3.545 -20.801 1.00 80.38 111 GLY A O 1
ATOM 846 N N . THR A 1 112 ? -8.276 1.367 -21.114 1.00 84.75 112 THR A N 1
ATOM 847 C CA . THR A 1 112 ? -8.658 0.940 -19.753 1.00 84.75 112 THR A CA 1
ATOM 848 C C . THR A 1 112 ? -7.470 0.736 -18.817 1.00 84.75 112 THR A C 1
ATOM 850 O O . THR A 1 112 ? -7.661 0.623 -17.607 1.00 84.75 112 THR A O 1
ATOM 853 N N . ARG A 1 113 ? -6.232 0.747 -19.335 1.00 86.31 113 ARG A N 1
ATOM 854 C CA . ARG A 1 113 ? -5.010 0.548 -18.533 1.00 86.31 113 ARG A CA 1
ATOM 855 C C . ARG A 1 113 ? -4.875 1.566 -17.407 1.00 86.31 113 ARG A C 1
ATOM 857 O O . ARG A 1 113 ? -4.448 1.216 -16.313 1.00 86.31 113 ARG A O 1
ATOM 864 N N . ILE A 1 114 ? -5.289 2.810 -17.656 1.00 86.25 114 ILE A N 1
ATOM 865 C CA . ILE A 1 114 ? -5.240 3.883 -16.655 1.00 86.25 114 ILE A CA 1
ATOM 866 C C . ILE A 1 114 ? -6.164 3.575 -15.467 1.00 86.25 114 ILE A C 1
ATOM 868 O O . ILE A 1 114 ? -5.789 3.820 -14.323 1.00 86.25 114 ILE A O 1
ATOM 872 N N . LEU A 1 115 ? -7.334 2.976 -15.715 1.00 87.06 115 LEU A N 1
ATOM 873 C CA . LEU A 1 115 ? -8.296 2.630 -14.663 1.00 87.06 115 LEU A CA 1
ATOM 874 C C . LEU A 1 115 ? -7.760 1.551 -13.720 1.00 87.06 115 LEU A C 1
ATOM 876 O O . LEU A 1 115 ? -8.100 1.553 -12.540 1.00 87.06 115 LEU A O 1
ATOM 880 N N . ALA A 1 116 ? -6.883 0.666 -14.201 1.00 87.12 116 ALA A N 1
ATOM 881 C CA . ALA A 1 116 ? -6.261 -0.352 -13.360 1.00 87.12 116 ALA A CA 1
ATOM 882 C C . ALA A 1 116 ? -5.419 0.272 -12.230 1.00 87.12 116 ALA A C 1
ATOM 884 O O . ALA A 1 116 ? -5.362 -0.277 -11.131 1.00 87.12 116 ALA A O 1
ATOM 885 N N . PHE A 1 117 ? -4.844 1.461 -12.453 1.00 89.50 117 PHE A N 1
ATOM 886 C CA . PHE A 1 117 ? -4.094 2.195 -11.432 1.00 89.50 117 PHE A CA 1
ATOM 887 C C . PHE A 1 117 ? -4.967 2.796 -10.329 1.00 89.50 117 PHE A C 1
ATOM 889 O O . PHE A 1 117 ? -4.411 3.265 -9.342 1.00 89.50 117 PHE A O 1
ATOM 896 N N . LEU A 1 118 ? -6.302 2.750 -10.420 1.00 88.88 118 LEU A N 1
ATOM 897 C CA . LEU A 1 118 ? -7.167 3.078 -9.280 1.00 88.88 118 LEU A CA 1
ATOM 898 C C . LEU A 1 118 ? -6.949 2.117 -8.108 1.00 88.88 118 LEU A C 1
ATOM 900 O O . LEU A 1 118 ? -7.213 2.480 -6.965 1.00 88.88 118 LEU A O 1
ATOM 904 N N . LEU A 1 119 ? -6.449 0.909 -8.372 1.00 90.81 119 LEU A N 1
ATOM 905 C CA . LEU A 1 119 ? -6.102 -0.053 -7.339 1.00 90.81 119 LEU A CA 1
ATOM 906 C C . LEU A 1 119 ? -4.658 0.191 -6.865 1.00 90.81 119 LEU A C 1
ATOM 908 O O . LEU A 1 119 ? -3.727 0.113 -7.675 1.00 90.81 119 LEU A O 1
ATOM 912 N N . PRO A 1 120 ? -4.432 0.439 -5.560 1.00 90.50 120 PRO A N 1
ATOM 913 C CA . PRO A 1 120 ? -3.101 0.778 -5.050 1.00 90.50 120 PRO A CA 1
ATOM 914 C C . PRO A 1 120 ? -2.107 -0.376 -5.231 1.00 90.50 120 PRO A C 1
ATOM 916 O O . PRO A 1 120 ? -0.922 -0.153 -5.463 1.00 90.50 120 PRO A O 1
ATOM 919 N N . THR A 1 121 ? -2.594 -1.617 -5.195 1.00 92.00 121 THR A N 1
ATOM 920 C CA . THR A 1 121 ? -1.821 -2.842 -5.438 1.00 92.00 121 THR A CA 1
ATOM 921 C C . THR A 1 121 ? -1.251 -2.906 -6.850 1.00 92.00 121 THR A C 1
ATOM 923 O O . THR A 1 121 ? -0.084 -3.255 -7.007 1.00 92.00 121 THR A O 1
ATOM 926 N N . VAL A 1 122 ? -2.030 -2.501 -7.857 1.00 90.81 122 VAL A N 1
ATOM 927 C CA . VAL A 1 122 ? -1.595 -2.432 -9.260 1.00 90.81 122 VAL A CA 1
ATOM 928 C C . VAL A 1 122 ? -0.557 -1.329 -9.447 1.00 90.81 122 VAL A C 1
ATOM 930 O O . VAL A 1 122 ? 0.470 -1.540 -10.090 1.00 90.81 122 VAL A O 1
ATOM 933 N N . ALA A 1 123 ? -0.790 -0.154 -8.856 1.00 91.44 123 ALA A N 1
ATOM 934 C CA . ALA A 1 123 ? 0.152 0.959 -8.925 1.00 91.44 123 ALA A CA 1
ATOM 935 C C . ALA A 1 123 ? 1.504 0.621 -8.280 1.00 91.44 123 ALA A C 1
ATOM 937 O O . ALA A 1 123 ? 2.555 0.859 -8.879 1.00 91.44 123 ALA A O 1
ATOM 938 N N . ALA A 1 124 ? 1.487 0.005 -7.097 1.00 91.81 124 ALA A N 1
ATOM 939 C CA . ALA A 1 124 ? 2.695 -0.424 -6.405 1.00 91.81 124 ALA A CA 1
ATOM 940 C C . ALA A 1 124 ? 3.433 -1.536 -7.163 1.00 91.81 124 ALA A C 1
ATOM 942 O O . ALA A 1 124 ? 4.641 -1.421 -7.374 1.00 91.81 124 ALA A O 1
ATOM 943 N N . SER A 1 125 ? 2.732 -2.583 -7.617 1.00 90.06 125 SER A N 1
ATOM 944 C CA . SER A 1 125 ? 3.368 -3.679 -8.357 1.00 90.06 125 SER A CA 1
ATOM 945 C C . SER A 1 125 ? 4.012 -3.179 -9.646 1.00 90.06 125 SER A C 1
ATOM 947 O O . SER A 1 125 ? 5.121 -3.588 -9.9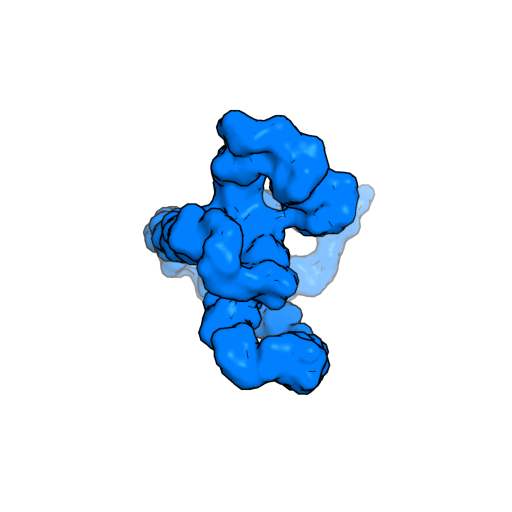80 1.00 90.06 125 SER A O 1
ATOM 949 N N . HIS A 1 126 ? 3.346 -2.257 -10.346 1.00 89.56 126 HIS A N 1
ATOM 950 C CA . HIS A 1 126 ? 3.853 -1.681 -11.584 1.00 89.56 126 HIS A CA 1
ATOM 951 C C . HIS A 1 126 ? 5.132 -0.866 -11.364 1.00 89.56 126 HIS A C 1
ATOM 953 O O . HIS A 1 126 ? 6.117 -1.072 -12.071 1.00 89.56 126 HIS A O 1
ATOM 959 N N . LEU A 1 127 ? 5.157 0.009 -10.352 1.00 90.19 127 LEU A N 1
ATOM 960 C CA . LEU A 1 127 ? 6.344 0.805 -10.020 1.00 90.19 127 LEU A CA 1
ATOM 961 C C . LEU A 1 127 ? 7.530 -0.059 -9.579 1.00 90.19 127 LEU A C 1
ATOM 963 O O . LEU A 1 127 ? 8.665 0.216 -9.965 1.00 90.19 127 LEU A O 1
ATOM 967 N N . ILE A 1 128 ? 7.278 -1.116 -8.807 1.00 88.88 128 ILE A N 1
ATOM 968 C CA . ILE A 1 128 ? 8.324 -2.034 -8.339 1.00 88.88 128 ILE A CA 1
ATOM 969 C C . ILE A 1 128 ? 8.887 -2.862 -9.508 1.00 88.88 128 ILE A C 1
ATOM 971 O O . ILE A 1 128 ? 10.107 -2.996 -9.652 1.00 88.88 128 ILE A O 1
ATOM 975 N N . ALA A 1 129 ? 8.011 -3.396 -10.364 1.00 84.19 129 ALA A N 1
ATOM 976 C CA . ALA A 1 129 ? 8.394 -4.300 -11.446 1.00 84.19 129 ALA A CA 1
ATOM 977 C C . ALA A 1 129 ? 9.010 -3.581 -12.657 1.00 84.19 129 ALA A C 1
ATOM 979 O O . ALA A 1 129 ? 10.002 -4.063 -13.206 1.00 84.19 129 ALA A O 1
ATOM 980 N N . TYR A 1 130 ? 8.455 -2.434 -13.060 1.00 79.44 130 TYR A N 1
ATOM 981 C CA . TYR A 1 130 ? 8.805 -1.759 -14.317 1.00 79.44 130 TYR A CA 1
ATOM 982 C C 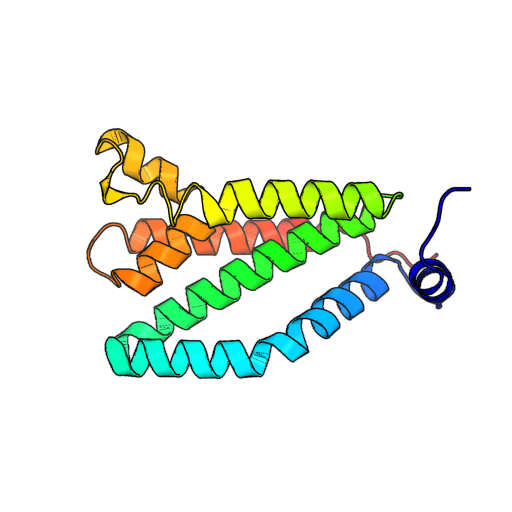. TYR A 1 130 ? 9.514 -0.408 -14.130 1.00 79.44 130 TYR A C 1
ATOM 984 O O . TYR A 1 130 ? 10.094 0.114 -15.084 1.00 79.44 130 TYR A O 1
ATOM 992 N N . GLY A 1 131 ? 9.525 0.157 -12.918 1.00 69.19 131 GLY A N 1
ATOM 993 C CA . GLY A 1 131 ? 10.215 1.417 -12.632 1.00 69.19 131 GLY A CA 1
ATOM 994 C C . GLY A 1 131 ? 9.643 2.626 -13.403 1.00 69.19 131 GLY A C 1
ATOM 995 O O . GLY A 1 131 ? 8.435 2.686 -13.636 1.00 69.19 131 GLY A O 1
ATOM 996 N N . PRO A 1 132 ? 10.479 3.614 -13.793 1.00 64.81 132 PRO A N 1
ATOM 997 C CA . PRO A 1 132 ? 10.027 4.911 -14.316 1.00 64.81 132 PRO A CA 1
ATOM 998 C C . PRO A 1 132 ? 9.484 4.908 -15.755 1.00 64.81 132 PRO A C 1
ATOM 1000 O O . PRO A 1 132 ? 9.129 5.972 -16.250 1.00 64.81 132 PRO A O 1
ATOM 1003 N N . ALA A 1 133 ? 9.441 3.769 -16.449 1.00 72.12 133 ALA A N 1
ATOM 1004 C CA . ALA A 1 133 ? 9.244 3.748 -17.900 1.00 72.12 133 ALA A CA 1
ATOM 1005 C C . ALA A 1 133 ? 7.836 4.191 -18.346 1.00 72.12 133 ALA A C 1
ATOM 1007 O O . ALA A 1 133 ? 7.654 5.274 -18.896 1.00 72.12 133 ALA A O 1
ATOM 1008 N N . MET A 1 134 ? 6.828 3.344 -18.132 1.00 77.56 134 MET A N 1
ATOM 1009 C CA . MET A 1 134 ? 5.464 3.546 -18.636 1.00 77.56 134 MET A CA 1
ATOM 1010 C C . MET A 1 134 ? 4.522 3.791 -17.458 1.00 77.56 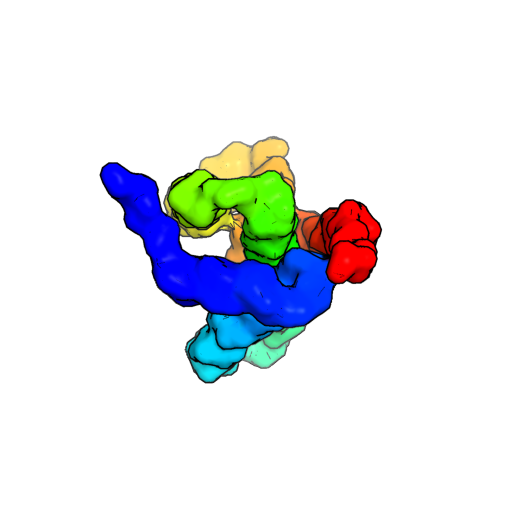134 MET A C 1
ATOM 1012 O O . MET A 1 134 ? 4.628 3.088 -16.465 1.00 77.56 134 MET A O 1
ATOM 1016 N N . TYR A 1 135 ? 3.615 4.768 -17.529 1.00 85.50 135 TYR A N 1
ATOM 1017 C CA . TYR A 1 135 ? 2.629 5.078 -16.472 1.00 85.50 135 TYR A CA 1
ATOM 1018 C C . TYR A 1 135 ? 3.187 5.351 -15.058 1.00 85.50 135 TYR A C 1
ATOM 1020 O O . TYR A 1 135 ? 2.417 5.413 -14.102 1.00 85.50 135 TYR A O 1
ATOM 1028 N N . ALA A 1 136 ? 4.496 5.560 -14.895 1.00 86.94 136 ALA A N 1
ATOM 1029 C CA . ALA A 1 136 ? 5.107 5.750 -13.580 1.00 86.94 136 ALA A CA 1
ATOM 1030 C C . ALA A 1 136 ? 4.565 6.987 -12.844 1.00 86.94 136 ALA A C 1
ATOM 1032 O O . ALA A 1 136 ? 4.329 6.934 -11.638 1.00 86.94 136 ALA A O 1
ATOM 1033 N N . SER A 1 137 ? 4.300 8.079 -13.566 1.00 90.12 137 SER A N 1
ATOM 1034 C CA . SER A 1 137 ? 3.671 9.284 -13.011 1.00 90.12 137 SER A CA 1
ATOM 1035 C C . SER A 1 137 ? 2.258 9.006 -12.493 1.00 90.12 137 SER A C 1
ATOM 1037 O O . SER A 1 137 ? 1.931 9.393 -11.376 1.00 90.12 137 SER A O 1
ATOM 1039 N N . VAL A 1 138 ? 1.448 8.278 -13.266 1.00 91.62 138 VAL A N 1
ATOM 1040 C CA . VAL A 1 138 ? 0.071 7.900 -12.908 1.00 91.62 138 VAL A CA 1
ATOM 1041 C C . VAL A 1 138 ? 0.060 6.957 -11.706 1.00 91.62 138 VAL A C 1
ATOM 1043 O O . VAL A 1 138 ? -0.696 7.171 -10.763 1.00 91.62 138 VAL A O 1
ATOM 1046 N N . ALA A 1 139 ? 0.931 5.947 -11.700 1.00 92.25 139 ALA A N 1
ATOM 1047 C CA . ALA A 1 139 ? 1.057 5.016 -10.586 1.00 92.25 139 ALA A CA 1
ATOM 1048 C C . ALA A 1 139 ? 1.519 5.732 -9.306 1.00 92.25 139 ALA A C 1
ATOM 1050 O O . ALA A 1 139 ? 0.946 5.521 -8.239 1.00 92.25 139 ALA A O 1
ATOM 1051 N N . THR A 1 140 ? 2.494 6.639 -9.416 1.00 93.06 140 THR A N 1
ATOM 1052 C CA . THR A 1 140 ? 2.965 7.455 -8.284 1.00 93.06 140 THR A CA 1
ATOM 1053 C C . THR A 1 140 ? 1.842 8.344 -7.754 1.00 93.06 140 THR A C 1
ATOM 1055 O O . THR A 1 140 ? 1.593 8.364 -6.551 1.00 93.06 140 THR A O 1
ATOM 1058 N N . ALA A 1 141 ? 1.117 9.033 -8.641 1.00 93.81 141 ALA A N 1
ATOM 1059 C CA . ALA A 1 141 ? -0.015 9.877 -8.269 1.00 93.81 141 ALA A CA 1
ATOM 1060 C C . ALA A 1 141 ? -1.131 9.078 -7.582 1.00 93.81 141 ALA A C 1
ATOM 1062 O O . ALA A 1 141 ? -1.676 9.536 -6.583 1.00 93.81 141 ALA A O 1
ATOM 1063 N N . SER A 1 142 ? -1.426 7.868 -8.065 1.00 94.44 142 SER A N 1
ATOM 1064 C CA . SER A 1 142 ? -2.398 6.973 -7.434 1.00 94.44 142 SER A CA 1
ATOM 1065 C C . SER A 1 142 ? -1.988 6.583 -6.013 1.00 94.44 142 SER A C 1
ATOM 1067 O O . SER A 1 142 ? -2.786 6.714 -5.086 1.00 94.44 142 SER A O 1
ATOM 1069 N N . LEU A 1 143 ? -0.734 6.165 -5.805 1.00 95.06 143 LEU A N 1
ATOM 1070 C CA . LEU A 1 143 ? -0.244 5.816 -4.468 1.00 95.06 143 LEU A CA 1
ATOM 1071 C C . LEU A 1 143 ? -0.315 7.007 -3.506 1.00 95.06 143 LEU A C 1
ATOM 1073 O O . LEU A 1 143 ? -0.770 6.855 -2.374 1.00 95.06 143 LEU A O 1
ATOM 1077 N N . LEU A 1 144 ? 0.070 8.201 -3.964 1.00 95.12 144 LEU A N 1
ATOM 1078 C CA . LEU A 1 144 ? -0.033 9.427 -3.170 1.00 95.12 144 LEU A CA 1
ATOM 1079 C C . LEU A 1 144 ? -1.491 9.798 -2.863 1.00 95.12 144 LEU A C 1
ATOM 1081 O O . LEU A 1 144 ? -1.795 10.188 -1.736 1.00 95.12 144 LEU A O 1
ATOM 1085 N N . ALA A 1 145 ? -2.403 9.636 -3.824 1.00 95.19 145 ALA A N 1
ATOM 1086 C CA . ALA A 1 145 ? -3.829 9.859 -3.611 1.00 95.19 145 ALA A CA 1
ATOM 1087 C C . ALA A 1 145 ? -4.393 8.890 -2.562 1.00 95.19 145 ALA A C 1
ATOM 1089 O O . ALA A 1 145 ? -5.108 9.310 -1.655 1.00 95.19 145 ALA A O 1
ATOM 1090 N N . TRP A 1 146 ? -4.016 7.610 -2.618 1.00 94.44 146 TRP A N 1
ATOM 1091 C CA . TRP A 1 146 ? -4.415 6.630 -1.610 1.00 94.44 146 TRP A CA 1
ATOM 1092 C C . TRP A 1 146 ? -3.822 6.915 -0.235 1.00 94.44 146 TRP A C 1
ATOM 1094 O O . TRP A 1 146 ? -4.525 6.755 0.761 1.00 94.44 146 TRP A O 1
ATOM 1104 N N . LEU A 1 147 ? -2.577 7.387 -0.154 1.00 95.06 147 LEU A N 1
ATOM 1105 C CA . LEU A 1 147 ? -1.998 7.860 1.104 1.00 95.06 147 LEU A CA 1
ATOM 1106 C C . LEU A 1 147 ? -2.790 9.042 1.676 1.00 95.06 147 LEU A C 1
ATOM 1108 O O . LEU A 1 147 ? -3.098 9.043 2.867 1.00 95.06 147 LEU A O 1
ATOM 1112 N N . ALA A 1 148 ? -3.190 10.002 0.840 1.00 94.50 148 ALA A N 1
ATOM 1113 C CA . ALA A 1 148 ? -4.041 11.109 1.268 1.00 94.50 148 ALA A CA 1
ATOM 1114 C C . ALA A 1 148 ? -5.408 10.613 1.775 1.00 94.50 148 ALA A C 1
ATOM 1116 O O . ALA A 1 148 ? -5.859 11.034 2.839 1.00 94.50 148 ALA A O 1
ATOM 1117 N N . VAL A 1 149 ? -6.032 9.656 1.080 1.00 93.75 149 VAL A N 1
ATOM 1118 C CA . VAL A 1 149 ? -7.270 9.001 1.541 1.00 93.75 149 VAL A CA 1
ATOM 1119 C C . VAL A 1 149 ? -7.056 8.293 2.878 1.00 93.75 149 VAL A C 1
ATOM 1121 O O . VAL A 1 149 ? -7.904 8.395 3.759 1.00 93.75 149 VAL A O 1
ATOM 1124 N N . CYS A 1 150 ? -5.920 7.621 3.078 1.00 93.12 150 CYS A N 1
ATOM 1125 C CA . CYS A 1 150 ? -5.601 6.990 4.357 1.00 93.12 150 CYS A CA 1
ATOM 1126 C C . CYS A 1 150 ? -5.533 8.021 5.484 1.00 93.12 150 CYS A C 1
ATOM 1128 O O . CYS A 1 150 ? -6.108 7.790 6.542 1.00 93.12 150 CYS A O 1
ATOM 1130 N N . VAL A 1 151 ? -4.889 9.167 5.254 1.00 91.81 151 VAL A N 1
ATOM 1131 C CA . VAL A 1 151 ? -4.845 10.264 6.233 1.00 91.81 151 VAL A CA 1
ATOM 1132 C C . VAL A 1 151 ? -6.255 10.768 6.546 1.00 91.81 151 VAL A C 1
ATOM 1134 O O . VAL A 1 151 ? -6.592 10.900 7.717 1.00 91.81 151 VAL A O 1
ATOM 1137 N N . LEU A 1 152 ? -7.107 10.968 5.534 1.00 91.25 152 LEU A N 1
ATOM 1138 C CA . LEU A 1 152 ? -8.503 11.386 5.730 1.00 91.25 152 LEU A CA 1
ATOM 1139 C C . LEU A 1 152 ? -9.329 10.357 6.518 1.00 91.25 152 LEU A C 1
ATOM 1141 O O . LEU A 1 152 ? -10.156 10.718 7.352 1.00 91.25 152 LEU A O 1
ATOM 1145 N N . ILE A 1 153 ? -9.112 9.062 6.281 1.00 89.00 153 ILE A N 1
ATOM 1146 C CA . ILE A 1 153 ? -9.780 8.010 7.055 1.00 89.00 153 ILE A CA 1
ATOM 1147 C C . ILE A 1 153 ? -9.290 8.042 8.504 1.00 89.00 153 ILE A C 1
ATOM 1149 O O . ILE A 1 153 ? -10.108 7.964 9.418 1.00 89.00 153 ILE A O 1
ATOM 1153 N N . LEU A 1 154 ? -7.985 8.194 8.731 1.00 87.12 154 LEU A N 1
ATOM 1154 C CA . LEU A 1 154 ? -7.415 8.271 10.076 1.00 87.12 154 LEU A CA 1
ATOM 1155 C C . LEU A 1 154 ? -7.935 9.484 10.857 1.00 87.12 154 LEU A C 1
ATOM 1157 O O . LEU A 1 154 ? -8.215 9.340 12.043 1.00 87.12 154 LEU A O 1
ATOM 1161 N N . THR A 1 155 ? -8.126 10.641 10.215 1.00 84.69 155 THR A N 1
ATOM 1162 C CA . THR A 1 155 ? -8.726 11.816 10.871 1.00 84.69 155 THR A CA 1
ATOM 1163 C C . THR A 1 155 ? -10.219 11.646 11.149 1.00 84.69 155 THR A C 1
ATOM 1165 O O . THR A 1 155 ? -10.724 12.238 12.097 1.00 84.69 155 THR A O 1
ATOM 1168 N N . SER A 1 156 ? -10.927 10.824 10.366 1.00 82.31 156 SER A N 1
ATOM 1169 C CA . SER A 1 156 ? -12.339 10.491 10.620 1.00 82.31 156 SER A CA 1
ATOM 1170 C C . SER A 1 156 ? -12.545 9.515 11.786 1.00 82.31 156 SER A C 1
ATOM 1172 O O . SER A 1 156 ? -13.666 9.353 12.273 1.00 82.31 156 SER A O 1
ATOM 1174 N N . ILE A 1 157 ? -11.488 8.820 12.219 1.00 82.06 157 ILE A N 1
ATOM 1175 C CA . ILE A 1 157 ? -11.552 7.896 13.348 1.00 82.06 157 ILE A CA 1
ATOM 1176 C C . ILE A 1 157 ? -11.389 8.714 14.626 1.00 82.06 157 ILE A C 1
ATOM 1178 O O . ILE A 1 157 ? -10.304 9.170 14.972 1.00 82.06 157 ILE A O 1
ATOM 1182 N N . GLU A 1 158 ? -12.497 8.894 15.335 1.00 71.44 158 GLU A N 1
ATOM 1183 C CA . GLU A 1 158 ? -12.514 9.566 16.626 1.00 71.44 158 GLU A CA 1
ATOM 1184 C C . GLU A 1 158 ? -11.747 8.744 17.673 1.00 71.44 158 GLU A C 1
ATOM 1186 O O . GLU A 1 158 ? -12.083 7.597 17.976 1.00 71.44 158 GLU A O 1
ATOM 1191 N N . PHE A 1 159 ? -10.708 9.346 18.254 1.00 64.38 159 PHE A N 1
ATOM 1192 C CA . PHE A 1 159 ? -9.941 8.781 19.368 1.00 64.38 159 PHE A CA 1
ATOM 1193 C C . PHE A 1 159 ? -10.539 9.177 20.730 1.00 64.38 159 PHE A C 1
ATOM 1195 O O . PHE A 1 159 ? -9.789 9.366 21.687 1.00 64.38 159 PHE A O 1
ATOM 1202 N N . VAL A 1 160 ? -11.864 9.325 20.818 1.00 52.19 160 VAL A N 1
ATOM 1203 C CA . VAL A 1 160 ? -12.555 9.739 22.051 1.00 52.19 160 VAL A CA 1
ATOM 1204 C C . VAL A 1 160 ? -12.347 8.680 23.139 1.00 52.19 160 VAL A C 1
ATOM 1206 O O . VAL A 1 160 ? -12.466 7.480 22.883 1.00 52.19 160 VAL A O 1
ATOM 1209 N N . GLU A 1 161 ? -11.955 9.128 24.331 1.00 50.00 161 GLU A N 1
ATOM 1210 C CA . GLU A 1 161 ? -11.852 8.295 25.531 1.00 50.00 161 GLU A CA 1
ATOM 1211 C C . GLU A 1 161 ? -13.259 8.120 26.120 1.00 50.00 161 GLU A C 1
ATOM 1213 O O . GLU A 1 161 ? -13.900 9.111 26.463 1.00 50.00 161 GLU A O 1
ATOM 1218 N N . GLU A 1 162 ? -13.747 6.874 26.162 1.00 49.66 162 GLU A N 1
ATOM 1219 C CA . GLU A 1 162 ? -14.879 6.471 27.016 1.00 49.66 162 GLU A CA 1
ATOM 1220 C C . GLU A 1 162 ? -14.388 6.202 28.442 1.00 49.66 162 GLU A C 1
ATOM 1222 O O . GLU A 1 162 ? -13.304 5.579 28.578 1.00 49.66 162 GLU A O 1
#

Organism: NCBI:txid1273541

Foldseek 3Di:
DPPDPPVVVVLVPDFFFLLVSLLCVLVVVCVVCVVVLVVVLVVLCVVPNPLLNVLSVLLVVLVSLLLSLVLSLCSNPDPDVVVSVVVSVVCCCVQQPPLPPPPQLVNDDPVCSLVSLLRLNNLSSCCSPPNPDPCVVSSSVNSVVSNVVSVVSSVVDDRDGD

pLDDT: mean 83.71, std 10.21, range [41.38, 95.38]